Protein AF-A0A7J8YII9-F1 (afdb_monomer_lite)

Secondary structure (DSSP, 8-state):
-------GGGS-EEEETTEEEEE--EETTS-HHHHHHHHHHHT-SEEEEE-S-----TT-PPPEEEEEEHHHHHHHHHHHHHHHHHHHHHHHHHHHHHHHHHHTT--

Sequence (107 aa):
VNPCLVSSVCTKGISYRGQERGLLTCFADTDLAIARELMEASGVKQLPVVNRGGEPHKGRKRRVIAVLHYESIWNCLREEINHRKSVYQHSNRKDNNEEEIINSNGY

Foldseek 3Di:
DDAPDDDVVQWDWDDDPNRTPGTAAEEPPDDLVRVLVVCVVRVHQKHFYFHPPDDPPPPDDTDGDHIDGNVVSVVVVVVVVVVVVVVVVVVVVVVVVVVVVVVVPDD

Radius of gyration: 22.88 Å; chains: 1; bounding box: 53×31×68 Å

Structure (mmCIF, N/CA/C/O backbone):
data_AF-A0A7J8YII9-F1
#
_entry.id   AF-A0A7J8YII9-F1
#
loop_
_atom_site.group_PDB
_atom_site.id
_atom_site.type_symbol
_atom_site.label_atom_id
_atom_site.label_alt_id
_atom_site.label_comp_id
_atom_site.label_asym_id
_atom_site.label_entity_id
_atom_site.label_seq_id
_atom_site.pdbx_PDB_ins_code
_atom_site.Cartn_x
_atom_site.Cartn_y
_atom_site.Cartn_z
_atom_site.occupancy
_atom_site.B_iso_or_equiv
_atom_site.auth_seq_id
_atom_site.auth_comp_id
_atom_site.auth_asym_id
_atom_site.auth_atom_id
_atom_site.pdbx_PDB_model_num
ATOM 1 N N . VAL A 1 1 ? -0.289 -18.205 2.907 1.00 41.47 1 VAL A N 1
ATOM 2 C CA . VAL A 1 1 ? -0.178 -16.729 3.006 1.00 41.47 1 VAL A CA 1
ATOM 3 C C . VAL A 1 1 ? -0.499 -16.343 4.440 1.00 41.47 1 VAL A C 1
ATOM 5 O O . VAL A 1 1 ? -1.624 -16.577 4.864 1.00 41.47 1 VAL A O 1
ATOM 8 N N . ASN A 1 2 ? 0.487 -15.888 5.217 1.00 41.94 2 ASN A N 1
ATOM 9 C CA . ASN A 1 2 ? 0.252 -15.450 6.596 1.00 41.94 2 ASN A CA 1
ATOM 10 C C . ASN A 1 2 ? -0.419 -14.069 6.573 1.00 41.94 2 ASN A C 1
ATOM 12 O O . ASN A 1 2 ? 0.083 -13.194 5.865 1.00 41.94 2 ASN A O 1
ATOM 16 N N . PRO A 1 3 ? -1.525 -13.842 7.304 1.00 50.91 3 PRO A N 1
ATOM 17 C CA . PRO A 1 3 ? -2.070 -12.502 7.449 1.00 50.91 3 PRO A CA 1
ATOM 18 C C . PRO A 1 3 ? -1.034 -11.643 8.183 1.00 50.91 3 PRO A C 1
ATOM 20 O O . PRO A 1 3 ? -0.720 -11.897 9.345 1.00 50.91 3 PRO A O 1
ATOM 23 N N . CYS A 1 4 ? -0.461 -10.655 7.495 1.00 56.22 4 CYS A N 1
ATOM 24 C CA . CYS A 1 4 ? 0.446 -9.692 8.110 1.00 56.22 4 CYS A CA 1
ATOM 25 C C . CYS A 1 4 ? -0.292 -8.976 9.248 1.00 56.22 4 CYS A C 1
ATOM 27 O O . CYS A 1 4 ? -1.302 -8.308 9.017 1.00 56.22 4 CYS A O 1
ATOM 29 N N . LEU A 1 5 ? 0.200 -9.131 10.479 1.00 58.72 5 LEU A N 1
ATOM 30 C CA . LEU A 1 5 ? -0.305 -8.383 11.623 1.00 58.72 5 LEU A CA 1
ATOM 31 C C . LEU A 1 5 ? 0.049 -6.909 11.423 1.00 58.72 5 LEU A C 1
ATOM 33 O O . LEU A 1 5 ? 1.219 -6.531 11.403 1.00 58.72 5 LEU A O 1
ATOM 37 N N . VAL A 1 6 ? -0.977 -6.083 11.256 1.00 59.56 6 VAL A N 1
ATOM 38 C CA . VAL A 1 6 ? -0.828 -4.631 11.213 1.00 59.56 6 VAL A CA 1
ATOM 39 C C . VAL A 1 6 ? -0.586 -4.149 12.640 1.00 59.56 6 VAL A C 1
ATOM 41 O O . VAL A 1 6 ? -1.424 -4.368 13.516 1.00 59.56 6 VAL A O 1
ATOM 44 N N . SER A 1 7 ? 0.556 -3.508 12.893 1.00 58.22 7 SER A N 1
ATOM 45 C CA . SER A 1 7 ? 0.806 -2.877 14.193 1.00 58.22 7 SER A CA 1
ATOM 46 C C . SER A 1 7 ? -0.159 -1.708 14.368 1.00 58.22 7 SER A C 1
ATOM 48 O O . SER A 1 7 ? -0.202 -0.822 13.512 1.00 58.22 7 SER A O 1
ATOM 50 N N . SER A 1 8 ? -0.920 -1.676 15.468 1.00 57.09 8 SER A N 1
ATOM 51 C CA . SER A 1 8 ? -1.913 -0.611 15.682 1.00 57.09 8 SER A CA 1
ATOM 52 C C . SER A 1 8 ? -1.266 0.779 15.753 1.00 57.09 8 SER A C 1
ATOM 54 O O . SER A 1 8 ? -1.875 1.755 15.328 1.00 57.09 8 SER A O 1
ATOM 56 N N . VAL A 1 9 ? 0.003 0.852 16.181 1.00 56.72 9 VAL A N 1
ATOM 57 C CA . VAL A 1 9 ? 0.820 2.078 16.237 1.00 56.72 9 VAL A CA 1
ATOM 58 C C . VAL A 1 9 ? 1.073 2.664 14.842 1.00 56.72 9 VAL A C 1
ATOM 60 O O . VAL A 1 9 ? 1.290 3.863 14.695 1.00 56.72 9 VAL A O 1
ATOM 63 N N . CYS A 1 10 ? 1.035 1.834 13.798 1.00 56.09 10 CYS A N 1
ATOM 64 C CA . CYS A 1 10 ? 1.309 2.245 12.423 1.00 56.09 10 CYS A CA 1
ATOM 65 C C . CYS A 1 10 ? 0.050 2.642 11.640 1.00 56.09 10 CYS A C 1
ATOM 67 O O . CYS A 1 10 ? 0.177 3.035 10.480 1.00 56.09 10 CYS A O 1
ATOM 69 N N . THR A 1 11 ? -1.137 2.545 12.249 1.00 69.06 11 THR A N 1
ATOM 70 C CA . THR A 1 11 ? -2.429 2.872 11.631 1.00 69.06 11 THR A CA 1
ATOM 71 C C . THR A 1 11 ? -3.157 3.962 12.398 1.00 69.06 11 THR A C 1
ATOM 73 O O . THR A 1 11 ? -3.230 3.926 13.622 1.00 69.06 11 THR A O 1
ATOM 76 N N . LYS A 1 12 ? -3.752 4.916 11.680 1.00 76.94 12 LYS A N 1
ATOM 77 C CA . LYS A 1 12 ? -4.488 6.033 12.278 1.00 76.94 12 LYS A CA 1
ATOM 78 C C . LYS A 1 12 ? -5.986 5.748 12.292 1.00 76.94 12 LYS A C 1
ATOM 80 O O . LYS A 1 12 ? -6.538 5.256 11.309 1.00 76.94 12 LYS A O 1
ATOM 85 N N . GLY A 1 13 ? -6.638 6.065 13.408 1.00 78.19 13 GLY A N 1
ATOM 86 C CA . GLY A 1 13 ? -8.095 6.083 13.494 1.00 78.19 13 GLY A CA 1
ATOM 87 C C . GLY A 1 13 ? -8.685 7.256 12.707 1.00 78.19 13 GLY A C 1
ATOM 88 O O . GLY A 1 13 ? -8.067 8.314 12.593 1.00 78.19 13 GLY A O 1
ATOM 89 N N . ILE A 1 14 ? -9.886 7.079 12.171 1.00 77.88 14 ILE A N 1
ATOM 90 C CA . ILE A 1 14 ? -10.654 8.120 11.491 1.00 77.88 14 ILE A CA 1
ATOM 91 C C . ILE A 1 14 ? -11.890 8.477 12.313 1.00 77.88 14 ILE A C 1
ATOM 93 O O . ILE A 1 14 ? -12.576 7.606 12.843 1.00 77.88 14 ILE A O 1
ATOM 97 N N . SER A 1 15 ? -12.197 9.769 12.387 1.00 74.81 15 SER A N 1
ATOM 98 C CA . SER A 1 15 ? -13.458 10.281 12.922 1.00 74.81 15 SER A CA 1
ATOM 99 C C . SER A 1 15 ? -14.176 11.045 11.821 1.00 74.81 15 SER A C 1
ATOM 101 O O . SER A 1 15 ? -13.557 11.800 11.072 1.00 74.81 15 SER A O 1
ATOM 103 N N . TYR A 1 16 ? -15.480 10.836 11.694 1.00 72.44 16 TYR A N 1
ATOM 104 C CA . TYR A 1 16 ? -16.311 11.572 10.749 1.00 72.44 16 TYR A CA 1
ATOM 105 C C . TYR A 1 16 ? -17.573 12.037 11.459 1.00 72.44 16 TYR A C 1
ATOM 107 O O . TYR A 1 16 ? -18.293 11.228 12.042 1.00 72.44 16 TYR A O 1
ATOM 115 N N . ARG A 1 17 ? -17.840 13.348 11.392 1.00 82.25 17 ARG A N 1
ATOM 116 C CA . ARG A 1 17 ? -18.958 14.005 12.096 1.00 82.25 17 ARG A CA 1
ATOM 117 C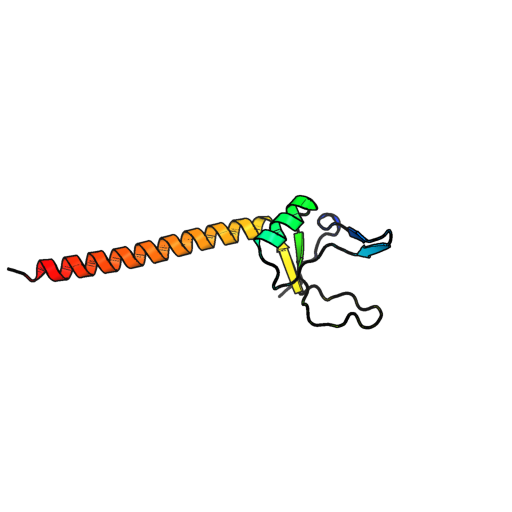 C . ARG A 1 17 ? -18.985 13.693 13.600 1.00 82.25 17 ARG A C 1
ATOM 119 O O . ARG A 1 17 ? -20.040 13.434 14.165 1.00 82.25 17 ARG A O 1
ATOM 126 N N . GLY A 1 18 ? -17.811 13.683 14.233 1.00 76.62 18 GLY A N 1
ATOM 127 C CA . GLY A 1 18 ? -17.675 13.445 15.673 1.00 76.62 18 GLY A CA 1
ATOM 128 C C . GLY A 1 18 ? -17.834 11.986 16.108 1.00 76.62 18 GLY A C 1
ATOM 129 O O . GLY A 1 18 ? -17.709 11.707 17.295 1.00 76.62 18 GLY A O 1
ATOM 130 N N . GLN A 1 19 ? -18.067 11.050 15.181 1.00 73.62 19 GLN A N 1
ATOM 131 C CA . GLN A 1 19 ? -18.106 9.618 15.473 1.00 73.62 19 GLN A CA 1
ATOM 132 C C . GLN A 1 19 ? -16.841 8.923 14.977 1.00 73.62 19 GLN A C 1
ATOM 134 O O . GLN A 1 19 ? -16.451 9.067 13.814 1.00 73.62 19 GLN A O 1
ATOM 139 N N . GLU A 1 20 ? -16.237 8.119 15.850 1.00 77.31 20 GLU A N 1
ATOM 140 C CA . GLU A 1 20 ? -15.148 7.223 15.478 1.00 77.31 20 GLU A CA 1
ATOM 141 C C . GLU A 1 20 ? -15.632 6.230 14.410 1.00 77.31 20 GLU A C 1
ATOM 143 O O . GLU A 1 20 ? -16.634 5.534 14.574 1.00 77.31 20 GLU A O 1
ATOM 148 N N . ARG A 1 21 ? -14.920 6.183 13.283 1.00 72.69 21 ARG A N 1
ATOM 149 C CA . ARG A 1 21 ? -15.217 5.319 12.132 1.00 72.69 21 ARG A CA 1
ATOM 150 C C . ARG A 1 21 ? -14.225 4.167 11.964 1.00 72.69 21 ARG A C 1
ATOM 152 O O . ARG A 1 21 ? -14.325 3.416 10.996 1.00 72.69 21 ARG A O 1
ATOM 159 N N . GLY A 1 22 ? -13.323 3.980 12.925 1.00 78.19 22 GLY A N 1
ATOM 160 C CA . GLY A 1 22 ? -12.351 2.891 12.950 1.00 78.19 22 GLY A CA 1
ATOM 161 C C . GLY A 1 22 ? -11.028 3.263 12.289 1.00 78.19 22 GLY A C 1
ATOM 162 O O . GLY A 1 22 ? -10.649 4.426 12.270 1.00 78.19 22 GLY A O 1
ATOM 163 N N . LEU A 1 23 ? -10.299 2.270 11.782 1.00 82.12 23 LEU A N 1
ATOM 164 C CA . LEU A 1 23 ? -8.980 2.473 11.179 1.00 82.12 23 LEU A CA 1
ATOM 165 C C . LEU A 1 23 ? -9.088 3.041 9.760 1.00 82.12 23 LEU A C 1
ATOM 167 O O . LEU A 1 23 ? -10.013 2.714 9.014 1.00 82.12 23 LEU A O 1
ATOM 171 N N . LEU A 1 24 ? -8.101 3.847 9.375 1.00 86.56 24 LEU A N 1
ATOM 172 C CA . LEU A 1 24 ? -7.891 4.248 7.991 1.00 86.56 24 LEU A CA 1
ATOM 173 C C . LEU A 1 24 ? -7.641 3.004 7.127 1.00 86.56 24 LEU A C 1
ATOM 175 O O . LEU A 1 24 ? -6.812 2.171 7.478 1.00 86.56 24 LEU A O 1
ATOM 179 N N . THR A 1 25 ? -8.367 2.870 6.018 1.00 88.12 25 THR A N 1
ATOM 180 C CA . THR A 1 25 ? -8.259 1.744 5.073 1.00 88.12 25 THR A CA 1
ATOM 181 C C . THR A 1 25 ? -8.394 2.251 3.638 1.00 88.12 25 THR A C 1
ATOM 183 O O . THR A 1 25 ? -8.966 3.321 3.425 1.00 88.12 25 THR A O 1
ATOM 186 N N . CYS A 1 26 ? -7.910 1.489 2.658 1.00 90.12 26 CYS A N 1
ATOM 187 C CA . CYS A 1 26 ? -8.193 1.711 1.237 1.00 9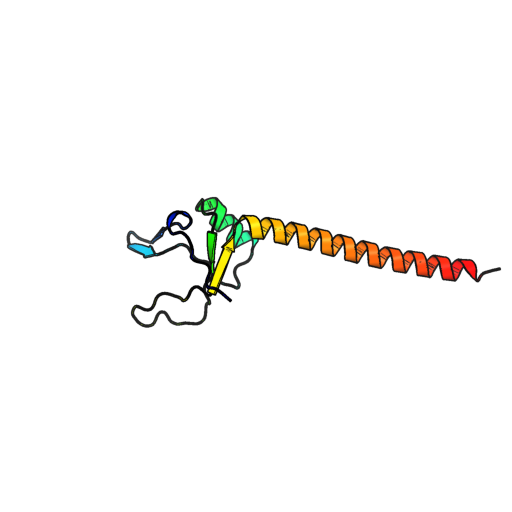0.12 26 CYS A CA 1
ATOM 188 C C . CYS A 1 26 ? -8.781 0.460 0.578 1.00 90.12 26 CYS A C 1
ATOM 190 O O . CYS A 1 26 ? -8.791 -0.627 1.158 1.00 90.12 26 CYS A O 1
ATOM 192 N N . PHE A 1 27 ? -9.298 0.616 -0.639 1.00 91.19 27 PHE A N 1
ATOM 193 C CA . PHE A 1 27 ? -9.773 -0.509 -1.437 1.00 91.19 27 PHE A CA 1
ATOM 194 C C . PHE A 1 27 ? -8.671 -1.061 -2.341 1.00 91.19 27 PHE A C 1
ATOM 196 O O . PHE A 1 27 ? -7.778 -0.322 -2.743 1.00 91.19 27 PHE A O 1
ATOM 203 N N . ALA A 1 28 ? -8.772 -2.339 -2.715 1.00 90.44 28 ALA A N 1
ATOM 204 C CA . ALA A 1 28 ? -7.827 -2.974 -3.642 1.00 90.44 28 ALA A CA 1
ATOM 205 C C . ALA A 1 28 ? -7.744 -2.303 -5.025 1.00 90.44 28 ALA A C 1
ATOM 207 O O . ALA A 1 28 ? -6.737 -2.443 -5.704 1.00 90.44 28 ALA A O 1
ATOM 208 N N . ASP A 1 29 ? -8.788 -1.578 -5.428 1.00 91.12 29 ASP A N 1
ATOM 209 C CA . ASP A 1 29 ? -8.855 -0.818 -6.678 1.00 91.12 29 ASP A CA 1
ATOM 210 C C . ASP A 1 29 ? -8.526 0.675 -6.499 1.00 91.12 29 ASP A C 1
ATOM 212 O O . ASP A 1 29 ? -8.782 1.482 -7.388 1.00 91.12 29 ASP A O 1
ATOM 216 N N . THR A 1 30 ? -7.998 1.066 -5.335 1.00 93.38 30 THR A N 1
ATOM 217 C CA . THR A 1 30 ? -7.541 2.443 -5.104 1.00 93.38 30 THR A CA 1
ATOM 218 C C . THR A 1 30 ? -6.245 2.678 -5.869 1.00 93.38 30 THR A C 1
ATOM 220 O O . THR A 1 30 ? -5.312 1.886 -5.756 1.00 93.38 30 THR A O 1
ATOM 223 N N . ASP A 1 31 ? -6.182 3.780 -6.616 1.00 94.44 31 ASP A N 1
ATOM 224 C CA . ASP A 1 31 ? -4.970 4.194 -7.322 1.00 94.44 31 ASP A CA 1
ATOM 225 C C . ASP A 1 31 ? -3.793 4.393 -6.348 1.00 94.44 31 ASP A C 1
ATOM 227 O O . ASP A 1 31 ? -3.969 4.904 -5.236 1.00 94.44 31 ASP A O 1
ATOM 231 N N . LEU A 1 32 ? -2.586 3.990 -6.758 1.00 94.25 32 LEU A N 1
ATOM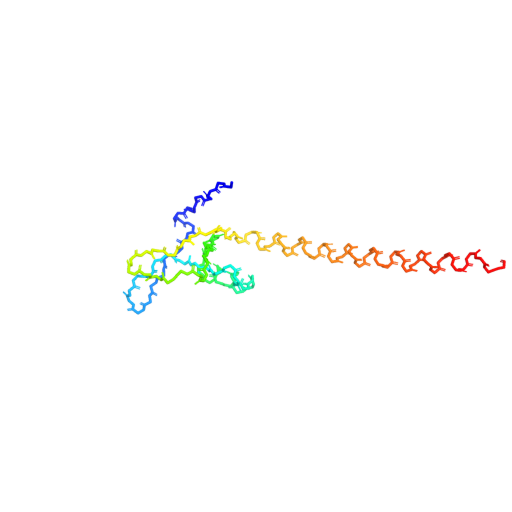 232 C CA . LEU A 1 32 ? -1.396 4.064 -5.905 1.00 94.25 32 LEU A CA 1
ATOM 233 C C . LEU A 1 32 ? -1.009 5.504 -5.544 1.00 94.25 32 LEU A C 1
ATOM 235 O O . LEU A 1 32 ? -0.505 5.720 -4.441 1.00 94.25 32 LEU A O 1
ATOM 239 N N . ALA A 1 33 ? -1.257 6.486 -6.416 1.00 94.62 33 ALA A N 1
ATOM 240 C CA . ALA A 1 33 ? -1.029 7.896 -6.115 1.00 94.62 33 ALA A CA 1
ATOM 241 C C . ALA A 1 33 ? -1.994 8.378 -5.026 1.00 94.62 33 ALA A C 1
ATOM 243 O O . ALA A 1 33 ? -1.556 8.950 -4.031 1.00 94.62 33 ALA A O 1
ATOM 244 N N . ILE A 1 34 ? -3.280 8.034 -5.143 1.00 95.38 34 ILE A N 1
ATOM 245 C CA . ILE A 1 34 ? -4.292 8.369 -4.128 1.00 95.38 34 ILE A CA 1
ATOM 246 C C . ILE A 1 34 ? -3.964 7.690 -2.793 1.00 95.38 34 ILE A C 1
ATOM 248 O O . ILE A 1 34 ? -4.044 8.310 -1.732 1.00 95.38 34 ILE A O 1
ATOM 252 N N . ALA A 1 35 ? -3.577 6.412 -2.821 1.00 95.06 35 ALA A N 1
ATOM 253 C CA . ALA A 1 35 ? -3.183 5.687 -1.618 1.00 95.06 35 ALA A CA 1
ATOM 254 C C . ALA A 1 35 ? -1.966 6.338 -0.945 1.00 95.06 35 ALA A C 1
ATOM 256 O O . ALA A 1 35 ? -1.949 6.487 0.276 1.00 95.06 35 ALA A O 1
ATOM 257 N N . ARG A 1 36 ? -0.977 6.772 -1.733 1.00 94.38 36 ARG A N 1
ATOM 258 C CA . ARG A 1 36 ? 0.204 7.478 -1.236 1.00 94.38 36 ARG A CA 1
ATOM 259 C C . ARG A 1 36 ? -0.155 8.818 -0.597 1.00 94.38 36 ARG A C 1
ATOM 261 O O . ARG A 1 36 ? 0.237 9.045 0.544 1.00 94.38 36 ARG A O 1
ATOM 268 N N . GLU A 1 37 ? -0.927 9.659 -1.281 1.00 95.06 37 GLU A N 1
ATOM 269 C CA . GLU A 1 37 ? -1.395 10.946 -0.747 1.00 95.06 37 GLU A CA 1
ATOM 270 C C . GLU A 1 37 ? -2.149 10.756 0.574 1.00 95.06 37 GLU A C 1
ATOM 272 O O . GLU A 1 37 ? -1.921 11.476 1.546 1.00 95.06 37 GLU A O 1
ATOM 277 N N . LEU A 1 38 ? -3.001 9.730 0.647 1.00 91.50 38 LEU A N 1
ATOM 278 C CA . LEU A 1 38 ? -3.729 9.387 1.862 1.00 91.50 38 LEU A CA 1
ATOM 279 C C . LEU A 1 38 ? -2.783 9.006 3.011 1.00 91.50 38 LEU A C 1
ATOM 281 O O . LEU A 1 38 ? -3.005 9.413 4.155 1.00 91.50 38 LEU A O 1
ATOM 285 N N . MET A 1 39 ? -1.733 8.232 2.730 1.00 92.88 39 MET A N 1
ATOM 286 C CA . MET A 1 39 ? -0.723 7.837 3.717 1.00 92.88 39 MET A CA 1
ATOM 287 C C . MET A 1 39 ? 0.114 9.027 4.195 1.00 92.88 39 MET A C 1
ATOM 289 O O . MET A 1 39 ? 0.320 9.174 5.400 1.00 92.88 39 MET A O 1
ATOM 293 N N . GLU A 1 40 ? 0.529 9.906 3.281 1.00 93.25 40 GLU A N 1
ATOM 294 C CA . GLU A 1 40 ? 1.289 11.124 3.585 1.00 93.25 40 GLU A CA 1
ATOM 295 C C . GLU A 1 40 ? 0.458 12.100 4.427 1.00 93.25 40 GLU A C 1
ATOM 297 O O . GLU A 1 40 ? 0.893 12.518 5.500 1.00 93.25 40 GLU A O 1
ATOM 302 N N . ALA A 1 41 ? -0.780 12.386 4.010 1.00 90.88 41 ALA A N 1
ATOM 303 C CA . ALA A 1 41 ? -1.682 13.295 4.716 1.00 90.88 41 ALA A CA 1
ATOM 304 C C . ALA A 1 41 ? -2.069 12.786 6.113 1.00 90.88 41 ALA A C 1
ATOM 306 O O . ALA A 1 41 ? -2.274 13.564 7.048 1.00 90.88 41 ALA A O 1
ATOM 307 N N . SER A 1 42 ? -2.185 11.467 6.276 1.00 87.88 42 SER A N 1
ATOM 308 C CA . SER A 1 42 ? -2.514 10.862 7.568 1.00 87.88 42 SER A CA 1
ATOM 309 C C . SER A 1 42 ? -1.290 10.586 8.446 1.00 87.88 42 SER A C 1
ATOM 311 O O . SER A 1 42 ? -1.464 10.419 9.658 1.00 87.88 42 SER A O 1
ATOM 313 N N . GLY A 1 43 ? -0.080 10.597 7.878 1.00 89.12 43 GLY A N 1
ATOM 314 C CA . GLY A 1 43 ? 1.173 10.289 8.565 1.00 89.12 43 GLY A CA 1
ATOM 315 C C . GLY A 1 43 ? 1.346 8.803 8.896 1.00 89.12 43 GLY A C 1
ATOM 316 O O . GLY A 1 43 ? 2.009 8.473 9.879 1.00 89.12 43 GLY A O 1
ATOM 317 N N . VAL A 1 44 ? 0.729 7.899 8.126 1.00 89.12 44 VAL A N 1
ATOM 318 C CA . VAL A 1 44 ? 0.816 6.444 8.349 1.00 89.12 44 VAL A CA 1
ATOM 319 C C . VAL A 1 44 ? 1.760 5.785 7.352 1.00 89.12 44 VAL A C 1
ATOM 321 O O . VAL A 1 44 ? 1.816 6.149 6.183 1.00 89.12 44 VAL A O 1
ATOM 324 N N . LYS A 1 45 ? 2.479 4.753 7.801 1.00 91.00 45 LYS A N 1
ATOM 325 C CA . LYS A 1 45 ? 3.377 3.963 6.937 1.00 91.00 45 LYS A CA 1
ATOM 326 C C . LYS A 1 45 ? 2.759 2.655 6.449 1.00 91.00 45 LYS A C 1
ATOM 328 O O . LYS A 1 45 ? 3.339 1.994 5.588 1.00 91.00 45 LYS A O 1
ATOM 333 N N . GLN A 1 46 ? 1.612 2.274 7.007 1.00 91.06 46 GLN A N 1
ATOM 334 C CA . GLN A 1 46 ? 0.874 1.064 6.660 1.00 91.06 46 GLN A CA 1
ATOM 335 C C . GLN A 1 46 ? -0.593 1.414 6.444 1.00 91.06 46 GLN A C 1
ATOM 337 O O . GLN A 1 46 ? -1.197 2.110 7.260 1.00 91.06 46 GLN A O 1
ATOM 342 N N . LEU A 1 47 ? -1.160 0.918 5.350 1.00 90.94 47 LEU A N 1
ATOM 343 C CA . LEU A 1 47 ? -2.543 1.151 4.973 1.00 90.94 47 LEU A CA 1
ATOM 344 C C . LEU A 1 47 ? -3.232 -0.200 4.724 1.00 90.94 47 LEU A C 1
ATOM 346 O O . LEU A 1 47 ? -2.903 -0.891 3.758 1.00 90.94 47 LEU A O 1
ATOM 350 N N . PRO A 1 48 ? -4.160 -0.625 5.599 1.00 90.19 48 PRO A N 1
ATOM 351 C CA . PRO A 1 48 ? -4.934 -1.838 5.388 1.00 90.19 48 PRO A CA 1
ATOM 352 C C . PRO A 1 48 ? -5.796 -1.741 4.126 1.00 90.19 48 PRO A C 1
ATOM 354 O O . PRO A 1 48 ? -6.529 -0.768 3.929 1.00 90.19 48 PRO A O 1
ATOM 357 N N . VAL A 1 49 ? -5.750 -2.792 3.313 1.00 90.69 49 VAL A N 1
ATOM 358 C CA . VAL A 1 49 ? -6.518 -2.922 2.073 1.00 90.69 49 VAL A CA 1
ATOM 359 C C . VAL A 1 49 ? -7.731 -3.812 2.329 1.00 90.69 49 VAL A C 1
ATOM 361 O O . VAL A 1 49 ? -7.600 -4.912 2.872 1.00 90.69 49 VAL A O 1
ATOM 364 N N . VAL A 1 50 ? -8.916 -3.358 1.930 1.00 87.50 50 VAL A N 1
ATOM 365 C CA . VAL A 1 50 ? -10.186 -4.093 2.040 1.00 87.50 50 VAL A CA 1
ATOM 366 C C . VAL A 1 50 ? -10.838 -4.267 0.663 1.00 87.50 50 VAL A C 1
ATOM 368 O O . VAL A 1 50 ? -10.582 -3.505 -0.265 1.00 87.50 50 VAL A O 1
ATOM 371 N N . ASN A 1 51 ? -11.717 -5.258 0.514 1.00 85.69 51 ASN A N 1
ATOM 372 C CA . ASN A 1 51 ? -12.533 -5.400 -0.699 1.00 85.69 51 ASN A CA 1
ATOM 373 C C . ASN A 1 51 ? -13.786 -4.510 -0.646 1.00 85.69 51 ASN A C 1
ATOM 375 O O . ASN A 1 51 ? -14.340 -4.272 0.429 1.00 85.69 51 ASN A O 1
ATOM 379 N N . ARG A 1 52 ? -14.271 -4.068 -1.819 1.00 77.50 52 ARG A N 1
ATOM 380 C CA . ARG A 1 52 ? -15.569 -3.373 -1.959 1.00 77.50 52 ARG A CA 1
ATOM 381 C C . ARG A 1 52 ? -16.770 -4.303 -1.735 1.00 77.50 52 ARG A C 1
ATOM 383 O O . ARG A 1 52 ? -17.835 -3.840 -1.343 1.00 77.50 52 ARG A O 1
ATOM 390 N N . GLY A 1 53 ? -16.584 -5.604 -1.967 1.00 64.62 53 GLY A N 1
ATOM 391 C CA . GLY A 1 53 ? -17.612 -6.637 -1.850 1.00 64.62 53 GLY A CA 1
ATOM 392 C C . GLY A 1 53 ? -17.798 -7.119 -0.413 1.00 64.62 53 GLY A C 1
ATOM 393 O O . GLY A 1 53 ? -16.931 -7.784 0.153 1.00 64.62 53 GLY A O 1
ATOM 394 N N . GLY A 1 54 ? -18.946 -6.780 0.156 1.00 59.91 54 GLY A N 1
ATOM 395 C CA . GLY A 1 54 ? -19.359 -7.121 1.506 1.00 59.91 54 GLY A CA 1
ATOM 396 C C . GLY A 1 54 ? -20.176 -5.960 2.029 1.00 59.91 54 GLY A C 1
ATOM 397 O O . GLY A 1 54 ? -19.603 -4.978 2.507 1.00 59.91 54 GLY A O 1
ATOM 398 N N . GLU A 1 55 ? -21.504 -6.047 1.910 1.00 54.38 55 GLU A N 1
ATOM 399 C CA . GLU A 1 55 ? -22.349 -5.158 2.696 1.00 54.38 55 GLU A CA 1
ATOM 400 C C . GLU A 1 55 ? -21.850 -5.230 4.143 1.00 54.38 55 GLU A C 1
ATOM 402 O O . GLU A 1 55 ? -21.618 -6.334 4.657 1.00 54.38 55 GLU A O 1
ATOM 407 N N . PRO A 1 56 ? -21.646 -4.087 4.819 1.00 56.69 56 PRO A N 1
ATOM 408 C CA . PRO A 1 56 ? -21.489 -4.083 6.258 1.00 56.69 56 PRO A CA 1
ATOM 409 C C . PRO A 1 56 ? -22.851 -4.457 6.856 1.00 56.69 56 PRO A C 1
ATOM 411 O O . PRO A 1 56 ? -23.550 -3.627 7.431 1.00 56.69 56 PRO A O 1
ATOM 414 N N . HIS A 1 57 ? -23.273 -5.709 6.681 1.00 49.50 57 HIS A N 1
ATOM 415 C CA . HIS A 1 57 ? -24.431 -6.257 7.349 1.00 49.50 57 HIS A CA 1
ATOM 416 C C . HIS A 1 57 ? -24.139 -6.153 8.845 1.00 49.50 57 HIS A C 1
ATOM 418 O O . HIS A 1 57 ? -23.204 -6.778 9.350 1.00 49.50 57 HIS A O 1
ATOM 424 N N . LYS A 1 58 ? -24.896 -5.273 9.511 1.00 48.28 58 LYS A N 1
ATOM 425 C CA . LYS A 1 58 ? -25.077 -5.164 10.965 1.00 48.28 58 LYS A CA 1
ATOM 426 C C . LYS A 1 58 ? -23.885 -5.692 11.783 1.00 48.28 58 LYS A C 1
ATOM 428 O O . LYS A 1 58 ? -23.899 -6.813 12.277 1.00 48.28 58 LYS A O 1
ATOM 433 N N . GLY A 1 59 ? -22.850 -4.864 11.932 1.00 53.84 59 GLY A N 1
ATOM 434 C CA . GLY A 1 59 ? -21.783 -5.082 12.919 1.00 53.84 59 GLY A CA 1
ATOM 435 C C . GLY A 1 59 ? -20.536 -5.836 12.442 1.00 53.84 59 GLY A C 1
ATOM 436 O O . GLY A 1 59 ? -19.567 -5.912 13.198 1.00 53.84 59 GLY A O 1
ATOM 437 N N . ARG A 1 60 ? -20.484 -6.347 11.202 1.00 57.31 60 ARG A N 1
ATOM 438 C CA . ARG A 1 60 ? -19.272 -7.010 10.684 1.00 57.31 60 ARG A CA 1
ATOM 439 C C . ARG A 1 60 ? -18.314 -5.996 10.041 1.00 57.31 60 ARG A C 1
ATOM 441 O O . ARG A 1 60 ? -18.630 -5.387 9.022 1.00 57.31 60 ARG A O 1
ATOM 448 N N . LYS A 1 61 ? -17.130 -5.807 10.643 1.00 65.19 61 LYS A N 1
ATOM 449 C CA . LYS A 1 61 ? -16.044 -4.980 10.080 1.00 65.19 61 LYS A CA 1
ATOM 450 C C . LYS A 1 61 ? -15.623 -5.525 8.706 1.00 65.19 61 LYS A C 1
ATOM 452 O O . LYS A 1 61 ? -15.574 -6.741 8.515 1.00 65.19 61 LYS A O 1
ATOM 457 N N . ARG A 1 62 ? -15.302 -4.632 7.758 1.00 71.50 62 ARG A N 1
ATOM 458 C CA . ARG A 1 62 ? -14.757 -5.012 6.440 1.00 71.50 62 ARG A CA 1
ATOM 459 C C . ARG A 1 62 ? -13.493 -5.853 6.629 1.00 71.50 62 ARG A C 1
ATOM 461 O O . ARG A 1 62 ? -12.633 -5.503 7.435 1.00 71.50 62 ARG A O 1
ATOM 468 N N . ARG A 1 63 ? -13.390 -6.966 5.898 1.00 78.12 63 ARG A N 1
ATOM 469 C CA . ARG A 1 63 ? -12.247 -7.880 5.998 1.00 78.12 63 ARG A CA 1
ATOM 470 C C . ARG A 1 63 ? -11.017 -7.246 5.348 1.00 78.12 63 ARG A C 1
ATOM 472 O O . ARG A 1 63 ? -11.064 -6.905 4.167 1.00 78.12 63 ARG A O 1
ATOM 479 N N . VAL A 1 64 ? -9.931 -7.140 6.110 1.00 84.38 64 VAL A N 1
ATOM 480 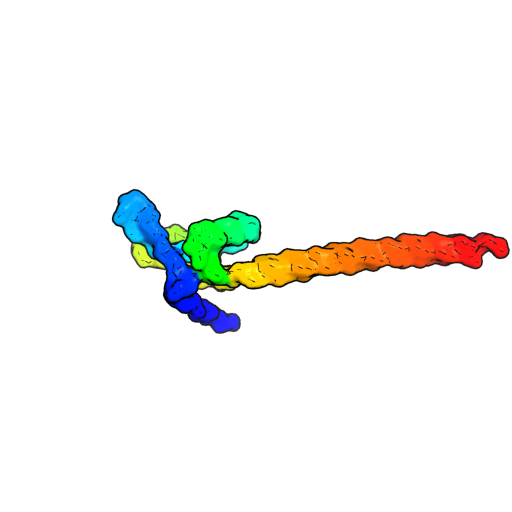C CA . VAL A 1 64 ? -8.604 -6.791 5.584 1.00 84.38 64 VAL A CA 1
ATOM 481 C C . VAL A 1 64 ? -8.096 -7.957 4.743 1.00 84.38 64 VAL A C 1
ATOM 483 O O . VAL A 1 64 ? -8.137 -9.105 5.184 1.00 84.38 64 VAL A O 1
ATOM 486 N N . ILE A 1 65 ? -7.665 -7.665 3.521 1.00 88.31 65 ILE A N 1
ATOM 487 C CA . ILE A 1 65 ? -7.155 -8.652 2.561 1.00 88.31 65 ILE A CA 1
ATOM 488 C C . ILE A 1 65 ? -5.654 -8.510 2.312 1.00 88.31 65 ILE A C 1
ATOM 490 O O . ILE A 1 65 ? -5.013 -9.486 1.939 1.00 88.31 65 ILE A O 1
ATOM 494 N N . ALA A 1 66 ? -5.100 -7.318 2.532 1.00 90.19 66 ALA A N 1
ATOM 495 C CA . ALA A 1 66 ? -3.681 -7.032 2.384 1.00 90.19 66 ALA A CA 1
ATOM 496 C C . ALA A 1 66 ? -3.289 -5.798 3.207 1.00 90.19 66 ALA A C 1
ATOM 498 O O . ALA A 1 66 ? -4.143 -5.097 3.757 1.00 90.19 66 ALA A O 1
ATOM 499 N N . VAL A 1 67 ? -1.988 -5.532 3.269 1.00 91.06 67 VAL A N 1
ATOM 500 C CA . VAL A 1 67 ? -1.409 -4.333 3.877 1.00 91.06 67 VAL A CA 1
ATOM 501 C C . VAL A 1 67 ? -0.530 -3.671 2.831 1.00 91.06 67 VAL A C 1
ATOM 503 O O . VAL A 1 67 ? 0.394 -4.296 2.317 1.00 91.06 67 VAL A O 1
ATOM 506 N N . LEU A 1 68 ? -0.824 -2.414 2.514 1.00 92.44 68 LEU A N 1
ATOM 507 C CA . LEU A 1 68 ? 0.020 -1.595 1.659 1.00 92.44 68 LEU A CA 1
ATOM 508 C C . LEU A 1 68 ? 1.036 -0.853 2.530 1.00 92.44 68 LEU A C 1
ATOM 510 O O . LEU A 1 68 ? 0.661 -0.103 3.433 1.00 92.44 68 LEU A O 1
ATOM 514 N N . HIS A 1 69 ? 2.322 -1.065 2.268 1.00 92.31 69 HIS A N 1
ATOM 515 C CA . HIS A 1 69 ? 3.402 -0.327 2.918 1.00 92.31 69 HIS A CA 1
ATOM 516 C C . HIS A 1 69 ? 3.816 0.865 2.057 1.00 92.31 69 HIS A C 1
ATOM 518 O O . HIS A 1 69 ? 3.940 0.732 0.841 1.00 92.31 69 HIS A O 1
ATOM 524 N N . TYR A 1 70 ? 4.094 2.005 2.692 1.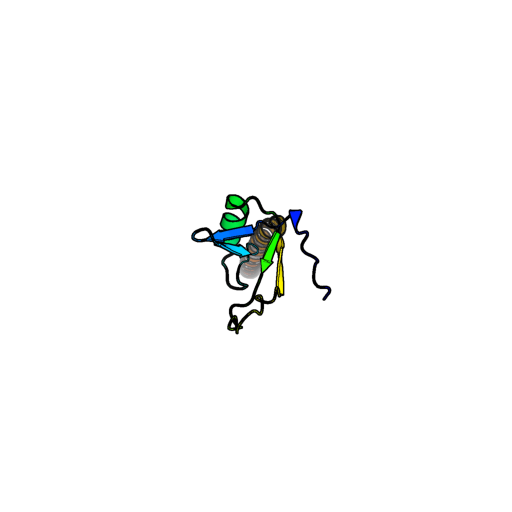00 92.38 70 TYR A N 1
ATOM 525 C CA . TYR A 1 70 ? 4.523 3.223 1.996 1.00 92.38 70 TYR A CA 1
ATOM 526 C C . TYR A 1 70 ? 5.767 2.971 1.122 1.00 92.38 70 TYR A C 1
ATOM 528 O O . TYR A 1 70 ? 5.781 3.298 -0.062 1.00 92.38 70 TYR A O 1
ATOM 536 N N . GLU A 1 71 ? 6.766 2.274 1.671 1.00 92.31 71 GLU A N 1
ATOM 537 C CA . GLU A 1 71 ? 7.997 1.907 0.953 1.00 92.31 71 GLU A CA 1
ATOM 538 C C . GLU A 1 71 ? 7.742 0.973 -0.242 1.00 92.31 71 GLU A C 1
ATOM 540 O O . GLU A 1 71 ? 8.452 1.026 -1.245 1.00 92.31 71 GLU A O 1
ATOM 545 N N . SER A 1 72 ? 6.702 0.133 -0.179 1.00 94.25 72 SER A N 1
ATOM 546 C CA . SER A 1 72 ? 6.347 -0.754 -1.293 1.00 94.25 72 SER A CA 1
ATOM 547 C C . SER A 1 72 ? 5.843 0.022 -2.507 1.00 94.25 72 SER A C 1
ATOM 549 O O . SER A 1 72 ? 6.073 -0.424 -3.627 1.00 94.25 72 SER A O 1
ATOM 551 N N . ILE A 1 73 ? 5.213 1.187 -2.311 1.00 93.50 73 ILE A N 1
ATOM 552 C CA . ILE A 1 73 ? 4.803 2.065 -3.418 1.00 93.50 73 ILE A CA 1
ATOM 553 C C . ILE A 1 73 ? 6.048 2.561 -4.159 1.00 93.50 73 ILE A C 1
ATOM 555 O O . ILE A 1 73 ? 6.117 2.491 -5.385 1.00 93.50 73 ILE A O 1
ATOM 559 N N . TRP A 1 74 ? 7.063 3.008 -3.415 1.00 91.00 74 TRP A N 1
ATOM 560 C CA . TRP A 1 74 ? 8.319 3.477 -3.996 1.00 91.00 74 TRP A CA 1
ATOM 561 C C . TRP A 1 74 ? 9.069 2.370 -4.746 1.00 91.00 74 TRP A C 1
ATOM 563 O O . TRP A 1 74 ? 9.503 2.574 -5.882 1.00 91.00 74 TRP A O 1
ATOM 573 N N . ASN A 1 75 ? 9.178 1.184 -4.144 1.00 94.50 75 ASN A N 1
ATOM 574 C CA . ASN A 1 75 ? 9.838 0.041 -4.776 1.00 94.50 75 ASN A CA 1
ATOM 575 C C . ASN A 1 75 ? 9.122 -0.384 -6.063 1.00 94.50 75 ASN A C 1
ATOM 577 O O . ASN A 1 75 ? 9.778 -0.550 -7.088 1.00 94.50 75 ASN A O 1
ATOM 581 N N . CYS A 1 76 ? 7.787 -0.452 -6.038 1.00 93.50 76 CYS A N 1
ATOM 582 C CA . CYS A 1 76 ? 6.973 -0.776 -7.209 1.00 93.50 76 CYS A CA 1
ATOM 583 C C . CYS A 1 76 ? 7.206 0.212 -8.365 1.00 93.50 76 CYS A C 1
ATOM 585 O O . CYS A 1 76 ? 7.433 -0.204 -9.499 1.00 93.50 76 CYS A O 1
ATOM 587 N N . LEU A 1 77 ? 7.236 1.520 -8.083 1.00 93.06 77 LEU A N 1
ATOM 588 C CA . LEU A 1 77 ? 7.528 2.534 -9.103 1.00 93.06 77 LEU A CA 1
ATOM 589 C C . LEU A 1 77 ? 8.931 2.368 -9.691 1.00 93.06 77 LEU A C 1
ATOM 591 O O . LEU A 1 77 ? 9.119 2.476 -10.904 1.00 93.06 77 LEU A O 1
ATOM 595 N N . ARG A 1 78 ? 9.928 2.095 -8.845 1.00 95.19 78 ARG A N 1
ATOM 596 C CA . ARG A 1 78 ? 11.309 1.887 -9.290 1.00 95.19 78 ARG A CA 1
ATOM 597 C C . ARG A 1 78 ? 11.434 0.653 -10.185 1.00 95.19 78 ARG A C 1
ATOM 599 O O . ARG A 1 78 ? 12.113 0.719 -11.209 1.00 95.19 78 ARG A O 1
ATOM 606 N N . GLU A 1 79 ? 10.790 -0.445 -9.807 1.00 96.19 79 GLU A N 1
ATOM 607 C CA . GLU A 1 79 ? 10.735 -1.682 -10.591 1.00 96.19 79 GLU A CA 1
ATOM 608 C C . GLU A 1 79 ? 10.072 -1.449 -11.949 1.00 96.19 79 GLU A C 1
ATOM 610 O O . GLU A 1 79 ? 10.656 -1.798 -12.972 1.00 96.19 79 GLU A O 1
ATOM 615 N N . GLU A 1 80 ? 8.924 -0.772 -11.982 1.00 95.31 80 GLU A N 1
ATOM 616 C CA . GLU A 1 80 ? 8.193 -0.483 -13.219 1.00 95.31 80 GLU A CA 1
ATOM 617 C C . GLU A 1 80 ? 8.988 0.430 -14.168 1.00 95.31 80 GLU A C 1
ATOM 619 O O . GLU A 1 80 ? 9.060 0.183 -15.374 1.00 95.31 80 GLU A O 1
ATOM 624 N N . ILE A 1 81 ? 9.659 1.461 -13.642 1.00 95.38 81 ILE A N 1
ATOM 625 C CA . ILE A 1 81 ? 10.549 2.323 -14.438 1.00 95.38 81 ILE A CA 1
ATOM 626 C C . ILE A 1 81 ? 11.684 1.502 -15.059 1.00 95.38 81 ILE A C 1
ATOM 628 O O . ILE A 1 81 ? 12.011 1.677 -16.236 1.00 95.38 81 ILE A O 1
ATOM 632 N N . ASN A 1 82 ? 12.302 0.616 -14.278 1.00 95.75 82 ASN A N 1
ATOM 633 C CA . ASN A 1 82 ? 13.388 -0.233 -14.759 1.00 95.75 82 ASN A CA 1
ATOM 634 C C . ASN A 1 82 ? 12.899 -1.253 -15.792 1.00 95.75 82 ASN A C 1
ATOM 636 O O . ASN A 1 82 ? 13.569 -1.457 -16.804 1.00 95.75 82 ASN A O 1
ATOM 640 N N . HIS A 1 83 ? 11.724 -1.840 -15.574 1.00 95.19 83 HIS A N 1
ATOM 641 C CA . HIS A 1 83 ? 11.083 -2.750 -16.513 1.00 95.19 83 HIS A CA 1
ATOM 642 C C . HIS A 1 83 ? 10.842 -2.061 -17.861 1.00 95.19 83 HIS A C 1
ATOM 644 O O . HIS A 1 83 ? 11.298 -2.556 -18.890 1.00 95.19 83 HIS A O 1
ATOM 650 N N . ARG A 1 84 ? 10.252 -0.858 -17.865 1.00 94.12 84 ARG A N 1
ATOM 651 C CA . ARG A 1 84 ? 10.058 -0.075 -19.098 1.00 94.12 84 ARG A CA 1
ATOM 652 C C . ARG A 1 84 ? 11.373 0.212 -19.809 1.00 94.12 84 ARG A C 1
ATOM 654 O O . ARG A 1 84 ? 11.466 -0.008 -21.010 1.00 94.12 84 ARG A O 1
ATOM 661 N N . LYS A 1 85 ? 12.406 0.656 -19.084 1.00 93.31 85 LYS A N 1
ATOM 662 C CA . LYS A 1 85 ? 13.742 0.884 -19.666 1.00 93.31 85 LYS A CA 1
ATOM 663 C C . LYS A 1 85 ? 14.299 -0.376 -20.325 1.00 93.31 85 LYS A C 1
ATOM 665 O O . LYS A 1 85 ? 14.833 -0.286 -21.425 1.00 93.31 85 LYS A O 1
ATOM 670 N N . SER A 1 86 ? 14.161 -1.530 -19.673 1.00 91.62 86 SER A N 1
ATOM 671 C CA . SER A 1 86 ? 14.601 -2.813 -20.222 1.00 91.62 86 SER A CA 1
ATOM 672 C C . SER A 1 86 ? 13.836 -3.177 -21.497 1.00 91.62 86 SER A C 1
ATOM 674 O O . SER A 1 86 ? 14.465 -3.547 -22.485 1.00 91.62 86 SER A O 1
ATOM 676 N N . VAL A 1 87 ? 12.512 -2.997 -21.513 1.00 91.44 87 VAL A N 1
ATOM 677 C CA . VAL A 1 87 ? 11.674 -3.231 -22.699 1.00 91.44 87 VAL A CA 1
ATOM 678 C C . VAL A 1 87 ? 12.090 -2.319 -23.858 1.00 91.44 87 VAL A C 1
ATOM 680 O O . VAL A 1 87 ? 12.309 -2.811 -24.963 1.00 91.44 87 VAL A O 1
ATOM 683 N N . TYR A 1 88 ? 12.286 -1.019 -23.611 1.00 86.25 88 TYR A N 1
ATOM 684 C CA . TYR A 1 88 ? 12.750 -0.078 -24.638 1.00 86.25 88 TYR A CA 1
ATOM 685 C C . TYR A 1 88 ? 14.145 -0.426 -25.170 1.00 86.25 88 TYR A C 1
ATOM 687 O O . TYR A 1 88 ? 14.360 -0.429 -26.377 1.00 86.25 88 TYR A O 1
ATOM 695 N N . GLN A 1 89 ? 15.096 -0.761 -24.293 1.00 82.81 89 GLN A N 1
ATOM 696 C CA . GLN A 1 89 ? 16.439 -1.172 -24.715 1.00 82.81 89 GLN A CA 1
ATOM 697 C C . GLN A 1 89 ? 16.422 -2.472 -25.523 1.00 82.81 89 GLN A C 1
ATOM 699 O O . GLN A 1 89 ? 17.197 -2.616 -26.465 1.00 82.81 89 GLN A O 1
ATOM 704 N N . HIS A 1 90 ? 15.549 -3.418 -25.171 1.00 74.75 90 HIS A N 1
ATOM 705 C CA . HIS A 1 90 ? 15.401 -4.663 -25.916 1.00 74.75 90 HIS A CA 1
ATOM 706 C C . HIS A 1 90 ? 14.774 -4.439 -27.299 1.00 74.75 90 HIS A C 1
ATOM 708 O O . HIS A 1 90 ? 15.216 -5.067 -28.257 1.00 74.75 90 HIS A O 1
ATOM 714 N N . SER A 1 91 ? 13.804 -3.524 -27.409 1.00 73.06 91 SER A N 1
ATOM 715 C CA . SER A 1 91 ? 13.234 -3.101 -28.696 1.00 73.06 91 SER A CA 1
ATOM 716 C C . SER A 1 91 ? 14.298 -2.453 -29.581 1.00 73.06 91 SER A C 1
ATOM 718 O O . SER A 1 91 ? 14.598 -2.985 -30.641 1.00 73.06 91 SER A O 1
ATOM 720 N N . ASN A 1 92 ? 14.983 -1.412 -29.091 1.00 61.41 92 ASN A N 1
ATOM 721 C CA . ASN A 1 92 ? 16.003 -0.711 -29.880 1.00 61.41 92 ASN A CA 1
ATOM 722 C C . ASN A 1 92 ? 17.172 -1.622 -30.289 1.00 61.41 92 ASN A C 1
ATOM 724 O O . ASN A 1 92 ? 17.785 -1.423 -31.331 1.00 61.41 92 ASN A O 1
ATOM 728 N N . ARG A 1 93 ? 17.520 -2.621 -29.466 1.00 60.22 93 ARG A N 1
ATOM 729 C CA . ARG A 1 93 ? 18.566 -3.591 -29.816 1.00 60.22 93 ARG A CA 1
ATOM 730 C C . ARG A 1 93 ? 18.122 -4.562 -30.912 1.00 60.22 93 ARG A C 1
ATOM 732 O O . ARG A 1 93 ? 18.974 -5.003 -31.674 1.00 60.22 93 ARG A O 1
ATOM 739 N N . LYS A 1 94 ? 16.836 -4.916 -30.992 1.00 59.06 94 LYS A N 1
ATOM 740 C CA . LYS A 1 94 ? 16.310 -5.693 -32.124 1.00 59.06 94 LYS A CA 1
ATOM 741 C C . LYS A 1 94 ? 16.295 -4.860 -33.398 1.00 59.06 94 LYS A C 1
ATOM 743 O O . LYS A 1 94 ? 16.815 -5.342 -34.393 1.00 59.06 94 LYS A O 1
ATOM 748 N N . ASP A 1 95 ? 15.832 -3.614 -33.322 1.00 58.06 95 ASP A N 1
ATOM 749 C CA . ASP A 1 95 ? 15.785 -2.709 -34.477 1.00 58.06 95 ASP A CA 1
ATOM 750 C C . ASP A 1 95 ? 17.195 -2.489 -35.064 1.00 58.06 95 ASP A C 1
ATOM 752 O O . ASP A 1 95 ? 17.418 -2.695 -36.253 1.00 58.06 95 ASP A O 1
ATOM 756 N N . ASN A 1 96 ? 18.192 -2.215 -34.212 1.00 57.38 96 ASN A N 1
ATOM 757 C CA . ASN A 1 96 ? 19.583 -2.054 -34.654 1.00 57.38 96 ASN A CA 1
ATOM 758 C C . ASN A 1 96 ? 20.190 -3.352 -35.221 1.00 57.38 96 ASN A C 1
ATOM 760 O O . ASN A 1 96 ? 20.936 -3.305 -36.193 1.00 57.38 96 ASN A O 1
ATOM 764 N N . ASN A 1 97 ? 19.893 -4.512 -34.622 1.00 57.22 97 ASN A N 1
ATOM 765 C CA . ASN A 1 97 ? 20.387 -5.796 -35.127 1.00 57.22 97 ASN A CA 1
ATOM 766 C C . ASN A 1 97 ? 19.742 -6.167 -36.477 1.00 57.22 97 ASN A C 1
ATOM 768 O O . ASN A 1 97 ? 20.393 -6.796 -37.306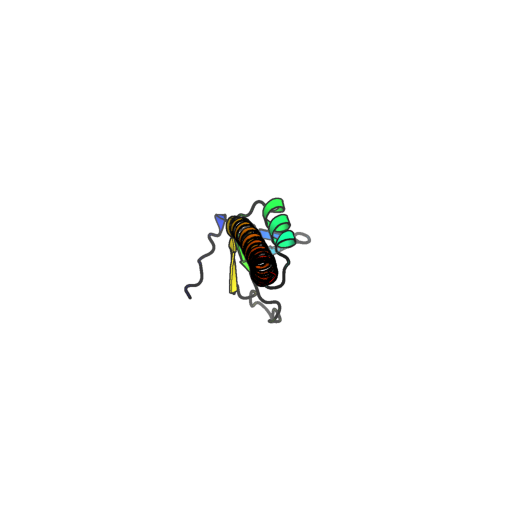 1.00 57.22 97 ASN A O 1
ATOM 772 N N . GLU A 1 98 ? 18.475 -5.812 -36.703 1.00 55.41 98 GLU A N 1
ATOM 773 C CA . GLU A 1 98 ? 17.778 -6.043 -37.974 1.00 55.41 98 GLU A CA 1
ATOM 774 C C . GLU A 1 98 ? 18.323 -5.126 -39.084 1.00 55.41 98 GLU A C 1
ATOM 776 O O . GLU A 1 98 ? 18.576 -5.602 -40.191 1.00 55.41 98 GLU A O 1
ATOM 781 N N . GLU A 1 99 ? 18.616 -3.856 -38.783 1.00 55.91 99 GLU A N 1
ATOM 782 C CA . GLU A 1 99 ? 19.276 -2.929 -39.718 1.00 55.91 99 GLU A CA 1
ATOM 783 C C . GLU A 1 99 ? 20.713 -3.364 -40.084 1.00 55.91 99 GLU A C 1
ATOM 785 O O . GLU A 1 99 ? 21.122 -3.267 -41.245 1.00 55.91 99 GLU A O 1
ATOM 790 N N . GLU A 1 100 ? 21.481 -3.903 -39.130 1.00 55.34 100 GLU A N 1
ATOM 791 C CA . GLU A 1 100 ? 22.863 -4.358 -39.357 1.00 55.34 100 GLU A CA 1
ATOM 792 C C . GLU A 1 100 ? 22.935 -5.634 -40.226 1.00 55.34 100 GLU A C 1
ATOM 794 O O . GLU A 1 100 ? 23.824 -5.767 -41.074 1.00 55.34 100 GLU A O 1
ATOM 799 N N . ILE A 1 101 ? 21.964 -6.550 -40.098 1.00 56.81 101 ILE A N 1
ATOM 800 C CA . ILE A 1 101 ? 21.857 -7.756 -40.943 1.00 56.81 101 ILE A CA 1
ATOM 801 C C . ILE A 1 101 ? 21.443 -7.401 -42.383 1.00 56.81 101 ILE A C 1
ATOM 803 O O . ILE A 1 101 ? 21.911 -8.041 -43.328 1.00 56.81 101 ILE A O 1
ATOM 807 N N . ILE A 1 102 ? 20.608 -6.373 -42.577 1.00 57.03 102 ILE A N 1
ATOM 808 C CA . ILE A 1 102 ? 20.202 -5.908 -43.916 1.00 57.03 102 ILE A CA 1
ATOM 809 C C . ILE A 1 102 ? 21.381 -5.239 -44.641 1.00 57.03 102 ILE A C 1
ATOM 811 O O . ILE A 1 102 ? 21.595 -5.502 -45.824 1.00 57.03 102 ILE A O 1
ATOM 815 N N . ASN A 1 103 ? 22.196 -4.448 -43.934 1.00 56.47 103 ASN A N 1
ATOM 816 C CA . ASN A 1 103 ? 23.363 -3.777 -44.524 1.00 56.47 103 ASN A CA 1
ATOM 817 C C . ASN A 1 103 ? 24.564 -4.705 -44.782 1.00 56.47 103 ASN A C 1
ATOM 819 O O . ASN A 1 103 ? 25.398 -4.387 -45.624 1.00 56.47 103 ASN A O 1
ATOM 823 N N . SER A 1 104 ? 24.652 -5.857 -44.111 1.00 57.38 104 SER A N 1
ATOM 824 C CA . SER A 1 104 ? 25.764 -6.811 -44.284 1.00 57.38 104 SER A CA 1
ATOM 825 C C . SER A 1 104 ? 25.612 -7.746 -45.498 1.00 57.38 104 SER A C 1
ATOM 827 O O . SER A 1 104 ? 26.569 -8.419 -45.871 1.00 57.38 104 SER A O 1
ATOM 829 N N . ASN A 1 105 ? 24.429 -7.796 -46.125 1.00 57.97 105 ASN A N 1
ATOM 830 C CA . ASN A 1 105 ? 24.138 -8.634 -47.301 1.00 57.97 105 ASN A CA 1
ATOM 831 C C . ASN A 1 105 ? 24.050 -7.836 -48.620 1.00 57.97 105 ASN A C 1
ATOM 833 O O . ASN A 1 105 ? 23.626 -8.379 -49.642 1.00 57.97 105 ASN A O 1
ATOM 837 N N . GLY A 1 106 ? 24.429 -6.555 -48.610 1.00 56.62 106 GLY A N 1
ATOM 838 C CA . GLY A 1 106 ? 24.474 -5.695 -49.790 1.00 56.62 106 GLY A CA 1
ATOM 839 C C . GLY A 1 106 ? 25.904 -5.356 -50.217 1.00 56.62 106 GLY A C 1
ATOM 840 O O . GLY A 1 106 ? 26.413 -4.328 -49.787 1.00 56.62 106 GLY A O 1
ATOM 841 N N . TYR A 1 107 ? 26.444 -6.169 -51.138 1.00 41.31 107 TYR A N 1
ATOM 842 C CA . TYR A 1 107 ? 27.695 -6.020 -51.919 1.00 41.31 107 TYR A CA 1
ATOM 843 C C . TYR A 1 107 ? 29.028 -6.344 -51.233 1.00 41.31 107 TYR A C 1
ATOM 845 O O . TYR A 1 107 ? 29.463 -5.602 -50.329 1.00 41.31 107 TYR A O 1
#

Organism: Gossypium aridum (NCBI:txid34290)

pLDDT: mean 77.28, std 16.54, range [41.31, 96.19]

InterPro domains:
  IPR000644 CBS domain [PS51371] (19-86)
  IPR046342 CBS domain superfamily [SSF54631] (21-80)
  IPR050368 Voltage-gated ClC-type chloride channel [PTHR43427] (1-89)